Protein AF-A0A146KJB1-F1 (afdb_monomer_lite)

Foldseek 3Di:
DDDDDVDPCHLCQAHLDQDDARPPPRDGRVPDPGDKDKDFDPFKDFDPVCPVVLLLQLQQAALPQLEGQGNDHCARPPPRDGGPRDDDVPPDPPPDGLVSSVVSLVNHDPVCCVVSVPPDRPCVRIDRMDMHHGSND

pLDDT: mean 80.11, std 10.4, range [49.12, 92.31]

Secondary structure (DSSP, 8-state):
-PPPTTSTT-GGG--SSSSSB-TTT--BTTT-----EEEEEEEEEE-GGGHHHHHHHHHHB-TTT-SB--TT-SS-TTT-SPP-----TTT------HHHHHHHHHHS-HHHHTTTT--S-GGGGEEEEEEEPPS--

Radius of gyration: 21.81 Å; chains: 1; bounding box: 50×26×59 Å

InterPro domains:
  IPR007080 RNA polymerase Rpb1, domain 1 [PF04997] (2-85)
  IPR044893 RNA polymerase Rpb1, clamp domain superfamily [G3DSA:4.10.860.120] (1-90)
  IPR045867 DNA-directed RNA polymerase, subunit beta-prime [PTHR19376] (2-137)

Organism: NCBI:txid1076344

Sequence (137 aa):
NTPQPNGLLDGHMGLSQKTGICQTCNKDSESCPGHFGHITLELPVFHPAYFKQIAQILKVICWNCSHFCGENAKQCQNCNEKPKQVFNYKNDKQLLTPEYVLQIFNKIPQSEKKKIGIKSNCTDMIIKTLIVPPCSI

Structure (mmCIF, N/CA/C/O backbone):
data_AF-A0A146KJB1-F1
#
_entry.id   AF-A0A146KJB1-F1
#
loop_
_atom_site.group_PDB
_atom_site.id
_atom_site.type_symbol
_atom_site.label_atom_id
_atom_site.label_alt_id
_atom_site.label_comp_id
_atom_site.label_asym_id
_atom_site.label_entity_id
_atom_site.label_seq_id
_atom_site.pdbx_PDB_ins_code
_atom_site.Cartn_x
_atom_site.Cartn_y
_atom_site.Cartn_z
_atom_site.occupancy
_atom_site.B_iso_or_equiv
_atom_site.auth_seq_id
_atom_site.auth_comp_id
_atom_site.auth_asym_id
_atom_site.auth_atom_id
_atom_site.pdbx_PDB_model_num
ATOM 1 N N . ASN A 1 1 ? 14.409 12.418 -32.131 1.00 55.97 1 ASN A N 1
ATOM 2 C CA . ASN A 1 1 ? 13.676 11.812 -30.998 1.00 55.97 1 ASN A CA 1
ATOM 3 C C . ASN A 1 1 ? 14.642 11.066 -30.096 1.00 55.97 1 ASN A C 1
ATOM 5 O O . ASN A 1 1 ? 14.856 9.876 -30.285 1.00 55.97 1 ASN A O 1
ATOM 9 N N . THR A 1 2 ? 15.271 11.780 -29.167 1.00 68.12 2 THR A N 1
ATOM 10 C CA . THR A 1 2 ? 16.092 11.194 -28.099 1.00 68.12 2 THR A CA 1
ATOM 11 C C . THR A 1 2 ? 15.196 10.903 -26.894 1.00 68.12 2 THR A C 1
ATOM 13 O O . THR A 1 2 ? 14.363 11.756 -26.576 1.00 68.12 2 THR A O 1
ATOM 16 N N . PRO A 1 3 ? 15.320 9.740 -26.232 1.00 74.56 3 PRO A N 1
ATOM 17 C CA . PRO A 1 3 ? 14.555 9.464 -25.024 1.00 74.56 3 PRO A CA 1
ATOM 18 C C . PRO A 1 3 ? 14.845 10.511 -23.949 1.00 74.56 3 PRO A C 1
ATOM 20 O O . PRO A 1 3 ? 15.990 10.928 -23.773 1.00 74.56 3 PRO A O 1
ATOM 23 N N . GLN A 1 4 ? 13.802 10.956 -23.254 1.00 79.38 4 GLN A N 1
ATOM 24 C CA . GLN A 1 4 ? 13.959 11.904 -22.160 1.00 79.38 4 GLN A CA 1
ATOM 25 C C . GLN A 1 4 ? 14.451 11.162 -20.906 1.00 79.38 4 GLN A C 1
ATOM 27 O O . GLN A 1 4 ? 13.887 10.111 -20.584 1.00 79.38 4 GLN A O 1
ATOM 32 N N . PRO A 1 5 ? 15.462 11.687 -20.186 1.00 78.62 5 PRO A N 1
ATOM 33 C CA . PRO A 1 5 ? 15.892 11.103 -18.919 1.00 78.62 5 PRO A CA 1
ATOM 34 C C . PRO A 1 5 ? 14.743 11.127 -17.903 1.00 78.62 5 PRO A C 1
ATOM 36 O O . PRO A 1 5 ? 14.004 12.110 -17.819 1.00 78.62 5 PRO A O 1
ATOM 39 N N . 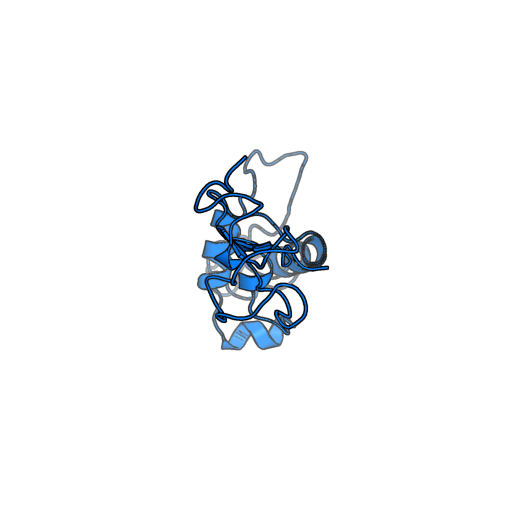ASN A 1 6 ? 14.603 10.043 -17.142 1.00 81.94 6 ASN A N 1
ATOM 40 C CA . ASN A 1 6 ? 13.507 9.743 -16.217 1.00 81.94 6 ASN A CA 1
ATOM 41 C C . ASN A 1 6 ? 12.110 9.715 -16.869 1.00 81.94 6 ASN A C 1
ATOM 43 O O . ASN A 1 6 ? 11.095 9.885 -16.192 1.00 81.94 6 ASN A O 1
ATOM 47 N N . GLY A 1 7 ? 12.049 9.544 -18.191 1.00 83.50 7 GLY A N 1
ATOM 48 C CA . GLY A 1 7 ? 10.807 9.406 -18.943 1.00 83.50 7 GLY A CA 1
ATOM 49 C C . GLY A 1 7 ? 10.348 7.953 -19.079 1.00 83.50 7 GLY A C 1
ATOM 50 O O . GLY A 1 7 ? 11.020 7.015 -18.668 1.00 83.50 7 GLY A O 1
ATOM 51 N N . LEU A 1 8 ? 9.209 7.752 -19.744 1.00 81.31 8 LEU A N 1
ATOM 52 C CA . LEU A 1 8 ? 8.655 6.412 -19.995 1.00 81.31 8 LEU A CA 1
ATOM 53 C C . LEU A 1 8 ? 9.565 5.512 -20.845 1.00 81.31 8 LEU A C 1
ATOM 55 O O . LEU A 1 8 ? 9.439 4.299 -20.773 1.00 81.31 8 LEU A O 1
ATOM 59 N N . LEU A 1 9 ? 10.447 6.104 -21.656 1.00 83.75 9 LEU A N 1
ATOM 60 C CA . LEU A 1 9 ? 11.379 5.405 -22.548 1.00 83.75 9 LEU A CA 1
ATOM 61 C C . LEU A 1 9 ? 12.830 5.524 -22.064 1.00 83.75 9 LEU A C 1
ATOM 63 O O . LEU A 1 9 ? 13.753 5.518 -22.878 1.00 83.75 9 LEU A O 1
ATOM 67 N N . ASP A 1 10 ? 13.033 5.714 -20.759 1.00 85.44 10 ASP A N 1
ATOM 68 C CA . ASP A 1 10 ? 14.369 5.837 -20.184 1.00 85.44 10 ASP A CA 1
ATOM 69 C C . ASP A 1 10 ? 15.229 4.600 -20.516 1.00 85.44 10 ASP A C 1
ATOM 71 O O . ASP A 1 10 ? 14.804 3.457 -20.327 1.00 85.44 10 ASP A O 1
ATOM 75 N N . GLY A 1 11 ? 16.458 4.834 -20.990 1.00 82.88 11 GLY A N 1
ATOM 76 C CA . GLY A 1 11 ? 17.418 3.786 -21.347 1.00 82.88 11 GLY A CA 1
ATOM 77 C C . GLY A 1 11 ? 17.838 2.891 -20.174 1.00 82.88 11 GLY A C 1
ATOM 78 O O . GLY A 1 11 ? 18.357 1.790 -20.395 1.00 82.88 11 GLY A O 1
ATOM 79 N N . HIS A 1 12 ? 17.590 3.318 -18.932 1.00 85.75 12 HIS A N 1
ATOM 80 C CA . HIS A 1 12 ? 17.760 2.496 -17.738 1.00 85.75 12 HIS A CA 1
ATOM 81 C C . HIS A 1 12 ? 16.710 1.383 -17.626 1.00 85.75 12 HIS A C 1
ATOM 83 O O . HIS A 1 12 ? 16.990 0.355 -17.011 1.00 85.75 12 HIS A O 1
ATOM 89 N N . MET A 1 13 ? 15.529 1.543 -18.233 1.00 87.75 13 MET A N 1
ATOM 90 C CA . MET A 1 13 ? 14.439 0.554 -18.210 1.00 87.75 13 MET A CA 1
ATOM 91 C C . MET A 1 13 ? 14.516 -0.468 -19.355 1.00 87.75 13 MET A C 1
ATOM 93 O O . MET A 1 13 ? 13.678 -1.368 -19.468 1.00 87.75 13 MET A O 1
ATOM 97 N N . GLY A 1 14 ? 15.535 -0.343 -20.202 1.00 86.00 14 GLY A N 1
ATOM 98 C CA . GLY A 1 14 ? 15.723 -1.134 -21.410 1.00 86.00 14 GLY A CA 1
ATOM 99 C C . GLY A 1 14 ? 15.815 -0.245 -22.643 1.00 86.00 14 GLY A C 1
ATOM 100 O O . GLY A 1 14 ? 15.734 0.979 -22.574 1.00 86.00 14 GLY A O 1
ATOM 101 N N . LEU A 1 15 ? 16.011 -0.876 -23.794 1.00 84.75 15 LEU A N 1
ATOM 102 C CA . LEU A 1 15 ? 16.145 -0.181 -25.067 1.00 84.75 15 LEU A CA 1
ATOM 103 C C . LEU A 1 15 ? 14.887 -0.399 -25.896 1.00 84.75 15 LEU A C 1
ATOM 105 O O . LEU A 1 15 ? 14.561 -1.530 -26.237 1.00 84.75 15 LEU A O 1
ATOM 109 N N . SER A 1 16 ? 14.218 0.694 -26.261 1.00 80.50 16 SER A N 1
ATOM 110 C CA . SER A 1 16 ? 13.099 0.658 -27.213 1.00 80.50 16 SER A CA 1
ATOM 111 C C . SER A 1 16 ? 13.577 0.589 -28.673 1.00 80.50 16 SER A C 1
ATOM 113 O O . SER A 1 16 ? 12.859 0.113 -29.549 1.00 80.50 16 SER A O 1
ATOM 115 N N . GLN A 1 17 ? 14.800 1.049 -28.953 1.00 78.00 17 GLN A N 1
ATOM 116 C CA . GLN A 1 17 ? 15.394 1.026 -30.290 1.00 78.00 17 GLN A CA 1
ATOM 117 C C . GLN A 1 17 ? 16.341 -0.168 -30.444 1.00 78.00 17 GLN A C 1
ATOM 119 O O . GLN A 1 17 ? 17.042 -0.531 -29.503 1.00 78.00 17 GLN A O 1
ATOM 124 N N . LYS A 1 18 ? 16.408 -0.734 -31.659 1.00 74.19 18 LYS A N 1
ATOM 125 C CA . LYS A 1 18 ? 17.300 -1.865 -31.986 1.00 74.19 18 LYS A CA 1
ATOM 126 C C . LYS A 1 18 ? 18.784 -1.521 -31.840 1.00 74.19 18 LYS A C 1
ATOM 128 O O . LYS A 1 18 ? 19.598 -2.402 -31.597 1.00 74.19 18 LYS A O 1
ATOM 133 N N . THR A 1 19 ? 19.131 -0.248 -32.009 1.00 77.06 19 THR A N 1
ATOM 134 C CA . THR A 1 19 ? 20.500 0.261 -31.923 1.00 77.06 19 THR A CA 1
ATOM 135 C C . THR A 1 19 ? 20.673 1.052 -30.633 1.00 77.06 19 THR A C 1
ATOM 137 O O . THR A 1 19 ? 19.999 2.063 -30.438 1.00 77.06 19 THR A O 1
ATOM 140 N N . GLY A 1 20 ? 21.578 0.614 -29.763 1.00 79.50 20 GLY A N 1
ATOM 141 C CA . GLY A 1 20 ? 21.879 1.282 -28.500 1.00 79.50 20 GLY A CA 1
ATOM 142 C C . GLY A 1 20 ? 22.362 0.300 -27.441 1.00 79.50 20 GLY A C 1
ATOM 143 O O . GLY A 1 20 ? 22.248 -0.909 -27.617 1.00 79.50 20 GLY A O 1
ATOM 144 N N . ILE A 1 21 ? 22.882 0.837 -26.339 1.00 85.88 21 ILE A N 1
ATOM 145 C CA . ILE A 1 21 ? 23.373 0.067 -25.192 1.00 85.88 21 ILE A CA 1
ATOM 146 C C . ILE A 1 21 ? 22.539 0.455 -23.972 1.00 85.88 21 ILE A C 1
ATOM 148 O O . ILE A 1 21 ? 22.339 1.642 -23.706 1.00 85.88 21 ILE A O 1
ATOM 152 N N . CYS A 1 22 ? 22.019 -0.536 -23.247 1.00 87.12 22 CYS A N 1
ATOM 153 C CA . CYS A 1 22 ? 21.214 -0.282 -22.059 1.00 87.12 22 CYS A CA 1
ATOM 154 C C . CYS A 1 22 ? 22.079 0.350 -20.968 1.00 87.12 22 CYS A C 1
ATOM 156 O O . CYS A 1 22 ? 23.136 -0.179 -20.636 1.00 87.12 22 CYS A O 1
ATOM 158 N N . GLN A 1 23 ? 21.604 1.434 -20.359 1.00 86.69 23 GLN A N 1
ATOM 159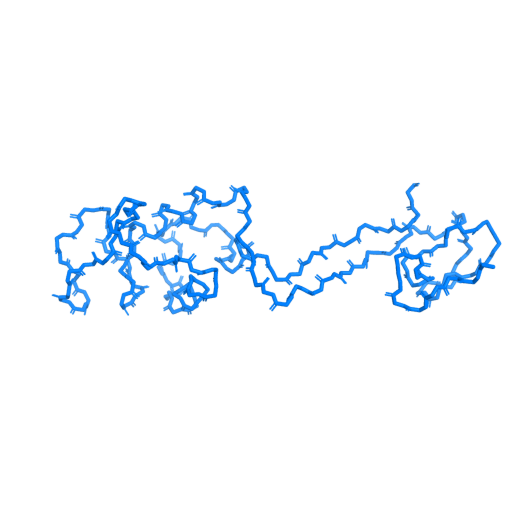 C CA . GLN A 1 23 ? 22.377 2.176 -19.358 1.00 86.69 23 GLN A CA 1
ATOM 160 C C . GLN A 1 23 ? 22.517 1.429 -18.020 1.00 86.69 23 GLN A C 1
ATOM 162 O O . GLN A 1 23 ? 23.389 1.757 -17.222 1.00 86.69 23 GLN A O 1
ATOM 167 N N . THR A 1 24 ? 21.689 0.406 -17.781 1.00 89.38 24 THR A N 1
ATOM 168 C CA . THR A 1 24 ? 21.701 -0.378 -16.535 1.00 89.38 24 THR A CA 1
ATOM 169 C C . THR A 1 24 ? 22.572 -1.629 -16.633 1.00 89.38 24 THR A C 1
ATOM 171 O O . THR A 1 24 ? 23.345 -1.913 -15.722 1.00 89.38 24 THR A O 1
ATOM 174 N N . CYS A 1 25 ? 22.459 -2.403 -17.719 1.00 89.38 25 CYS A N 1
ATOM 175 C CA . CYS A 1 25 ? 23.201 -3.662 -17.874 1.00 89.38 25 CYS A CA 1
ATOM 176 C C . CYS A 1 25 ? 24.300 -3.635 -18.941 1.00 89.38 25 CYS A C 1
ATOM 178 O O . CYS A 1 25 ? 25.011 -4.628 -19.078 1.00 89.38 25 CYS A O 1
ATOM 180 N N . ASN A 1 26 ? 24.450 -2.532 -19.680 1.00 89.44 26 ASN A N 1
ATOM 181 C CA . ASN A 1 26 ? 25.423 -2.358 -20.762 1.00 89.44 26 ASN A CA 1
ATOM 182 C C . ASN A 1 26 ? 25.348 -3.423 -21.868 1.00 89.44 26 ASN A C 1
ATOM 184 O O . ASN A 1 26 ? 26.346 -3.734 -22.513 1.00 89.44 26 ASN A O 1
ATOM 188 N N . LYS A 1 27 ? 24.158 -3.985 -22.083 1.00 88.12 27 LYS A N 1
ATOM 189 C CA . LYS A 1 27 ? 23.874 -4.965 -23.134 1.00 88.12 27 LYS A CA 1
ATOM 190 C C . LYS A 1 27 ? 23.075 -4.342 -24.275 1.00 88.12 27 LYS A C 1
ATOM 192 O O . LYS A 1 27 ? 22.366 -3.351 -24.070 1.00 88.12 27 LYS A O 1
ATOM 197 N N . ASP A 1 28 ? 23.169 -4.961 -25.447 1.00 86.38 28 ASP A N 1
ATOM 198 C CA . ASP A 1 28 ? 22.374 -4.610 -26.625 1.00 86.38 28 ASP A CA 1
ATOM 199 C C . ASP A 1 28 ? 20.891 -4.959 -26.435 1.00 86.38 28 ASP A C 1
ATOM 201 O O . ASP A 1 28 ? 20.525 -5.745 -25.557 1.00 86.38 28 ASP A O 1
ATOM 205 N N . SER A 1 29 ? 20.030 -4.410 -27.297 1.00 83.19 29 SER A N 1
ATOM 206 C CA . SER A 1 29 ? 18.571 -4.611 -27.243 1.00 83.19 29 SER A CA 1
ATOM 207 C C . SER A 1 29 ? 18.165 -6.094 -27.232 1.00 83.19 29 SER A C 1
ATOM 209 O O . SER A 1 29 ? 17.243 -6.459 -26.511 1.00 83.19 29 SER A O 1
ATOM 211 N N . GLU A 1 30 ? 18.893 -6.961 -27.942 1.00 84.31 30 GLU A N 1
ATOM 212 C CA . GLU A 1 30 ? 18.600 -8.403 -28.019 1.00 84.31 30 GLU A CA 1
ATOM 213 C C . GLU A 1 30 ? 19.032 -9.197 -26.776 1.00 84.31 30 GLU A C 1
ATOM 215 O O . GLU A 1 30 ? 18.472 -10.252 -26.487 1.00 84.31 30 GLU A O 1
ATOM 220 N N . SER A 1 31 ? 20.031 -8.712 -26.032 1.00 87.38 31 SER A N 1
ATOM 221 C CA . SER A 1 31 ? 20.583 -9.409 -24.859 1.00 87.38 31 SER A CA 1
ATOM 222 C C . SER A 1 31 ? 20.185 -8.769 -23.525 1.00 87.38 31 SER A C 1
ATOM 224 O O . SER A 1 31 ? 20.487 -9.312 -22.454 1.00 87.38 31 SER A O 1
ATOM 226 N N . CYS A 1 32 ? 19.494 -7.628 -23.570 1.00 87.62 32 CYS A N 1
ATOM 227 C CA . CYS A 1 32 ? 18.927 -6.960 -22.409 1.00 87.62 32 CYS A CA 1
ATOM 228 C C . CYS A 1 32 ? 17.551 -7.562 -22.063 1.00 87.62 32 CYS A C 1
ATOM 230 O O . CYS A 1 32 ? 16.626 -7.456 -22.865 1.00 87.62 32 CYS A O 1
ATOM 232 N N . PRO A 1 33 ? 17.363 -8.131 -20.857 1.00 87.75 33 PRO A N 1
ATOM 233 C CA . PRO A 1 33 ? 16.073 -8.683 -20.432 1.00 87.75 33 PRO A CA 1
ATOM 234 C C . PRO A 1 33 ? 15.032 -7.605 -20.073 1.00 87.75 33 PRO A C 1
ATOM 236 O O . PRO A 1 33 ? 13.922 -7.940 -19.670 1.00 87.75 33 PRO A O 1
ATOM 239 N N . GLY A 1 34 ? 15.399 -6.321 -20.159 1.00 89.19 34 GLY A N 1
ATOM 240 C CA . GLY A 1 34 ? 14.612 -5.214 -19.631 1.00 89.19 34 GLY A CA 1
ATOM 241 C C . GLY A 1 34 ? 14.790 -5.035 -18.120 1.00 89.19 34 GLY A C 1
ATOM 242 O O . GLY A 1 34 ? 15.126 -5.968 -17.387 1.00 89.19 34 GLY A O 1
ATOM 243 N N . HIS A 1 35 ? 14.574 -3.810 -17.639 1.00 89.62 35 HIS A N 1
ATOM 244 C CA . HIS A 1 35 ? 14.670 -3.485 -16.217 1.00 89.62 35 HIS A CA 1
ATOM 245 C C . HIS A 1 35 ? 13.389 -2.832 -15.711 1.00 89.62 35 HIS A C 1
ATOM 247 O O . HIS A 1 35 ? 12.839 -1.933 -16.344 1.00 89.62 35 HIS A O 1
ATOM 253 N N . PHE A 1 36 ? 12.925 -3.284 -14.549 1.00 91.75 36 PHE A N 1
ATOM 254 C CA . PHE A 1 36 ? 11.750 -2.714 -13.905 1.00 91.75 36 PHE A CA 1
ATOM 255 C C . PHE A 1 36 ? 12.051 -1.315 -13.381 1.00 91.75 36 PHE A C 1
ATOM 257 O O . PHE A 1 36 ? 13.053 -1.085 -12.703 1.00 91.75 36 PHE A O 1
ATOM 264 N N . GLY A 1 37 ? 11.138 -0.401 -13.678 1.00 90.56 37 GLY A N 1
ATOM 265 C CA . GLY A 1 37 ? 11.103 0.922 -13.085 1.00 90.56 37 GLY A CA 1
ATOM 266 C C . GLY A 1 37 ? 10.161 0.956 -11.891 1.00 90.56 37 GLY A C 1
ATOM 267 O O . GLY A 1 37 ? 9.453 -0.008 -11.580 1.00 90.56 37 GLY A O 1
ATOM 268 N N . HIS A 1 38 ? 10.109 2.107 -11.238 1.00 92.31 38 HIS A N 1
ATOM 269 C CA . HIS A 1 38 ? 9.086 2.378 -10.246 1.00 92.31 38 HIS A CA 1
ATOM 270 C C . HIS A 1 38 ? 8.673 3.846 -10.281 1.00 92.31 38 HIS A C 1
ATOM 272 O O . HIS A 1 38 ? 9.481 4.722 -10.576 1.00 92.31 38 HIS A O 1
ATOM 278 N N . ILE A 1 39 ? 7.407 4.104 -9.967 1.00 91.69 39 ILE A N 1
ATOM 279 C CA . ILE A 1 39 ? 6.855 5.445 -9.798 1.00 91.69 39 ILE A CA 1
ATOM 280 C C . ILE A 1 39 ? 6.428 5.580 -8.347 1.00 91.69 39 ILE A C 1
ATOM 282 O O . ILE A 1 39 ? 5.579 4.824 -7.871 1.00 91.69 39 ILE A O 1
ATOM 286 N N . THR A 1 40 ? 7.006 6.551 -7.652 1.00 91.81 40 THR A N 1
ATOM 287 C CA . THR A 1 40 ? 6.555 6.936 -6.315 1.00 91.81 40 THR A CA 1
ATOM 288 C C . THR A 1 40 ? 5.343 7.845 -6.452 1.00 91.81 40 THR A C 1
ATOM 290 O O . THR A 1 40 ? 5.380 8.845 -7.165 1.00 91.81 40 THR A O 1
ATOM 293 N N . LEU A 1 41 ? 4.251 7.466 -5.800 1.00 91.44 41 LEU A N 1
ATOM 294 C CA . LEU A 1 41 ? 3.029 8.251 -5.750 1.00 91.44 41 LEU A CA 1
ATOM 295 C C . LEU A 1 41 ? 3.176 9.351 -4.698 1.00 91.44 41 LEU A C 1
ATOM 297 O O . LEU A 1 41 ? 3.664 9.089 -3.600 1.00 91.44 41 LEU A O 1
ATOM 301 N N . GLU A 1 42 ? 2.686 10.550 -5.013 1.00 91.00 42 GLU A N 1
ATOM 302 C CA . GLU A 1 42 ? 2.624 11.666 -4.056 1.00 91.00 42 GLU A CA 1
ATOM 303 C C . GLU A 1 42 ? 1.717 11.329 -2.863 1.00 91.00 42 GLU A C 1
ATOM 305 O O . GLU A 1 42 ? 1.997 11.695 -1.725 1.00 91.00 42 GLU A O 1
ATOM 310 N N . LEU A 1 43 ? 0.639 10.578 -3.121 1.00 89.56 43 LEU A N 1
ATOM 311 C CA . LEU A 1 43 ? -0.320 10.143 -2.112 1.00 89.56 43 LEU A CA 1
ATOM 312 C C . LEU A 1 43 ? -0.507 8.621 -2.158 1.00 89.56 43 LEU A C 1
ATOM 314 O O 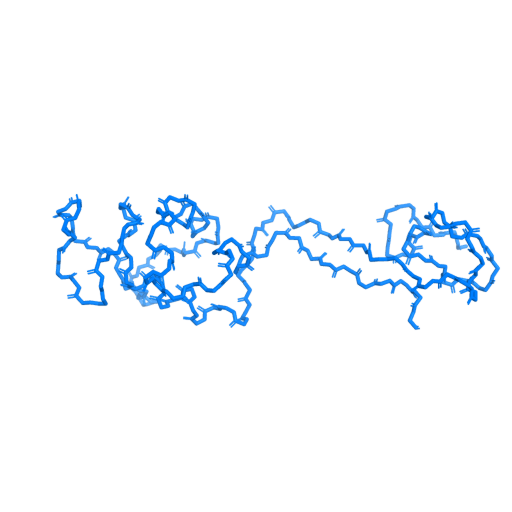. LEU A 1 43 ? -0.621 8.046 -3.245 1.00 89.56 43 LEU A O 1
ATOM 318 N N . PRO A 1 44 ? -0.579 7.949 -0.995 1.00 90.56 44 PRO A N 1
ATOM 319 C CA . PRO A 1 44 ? -0.834 6.518 -0.942 1.00 90.56 44 PRO A CA 1
ATOM 320 C C . PRO A 1 44 ? -2.247 6.184 -1.428 1.00 90.56 44 PRO A C 1
ATOM 322 O O . PRO A 1 44 ? -3.196 6.922 -1.170 1.00 90.56 44 PRO A O 1
ATOM 325 N N . VAL A 1 45 ? -2.405 5.022 -2.062 1.00 90.62 45 VAL A N 1
ATOM 326 C CA . VAL A 1 45 ? -3.687 4.540 -2.600 1.00 90.62 45 VAL A CA 1
ATOM 327 C C . VAL A 1 45 ? -3.996 3.146 -2.059 1.00 90.62 45 VAL A C 1
ATOM 329 O O . VAL A 1 45 ? -3.100 2.329 -1.855 1.00 90.62 45 VAL A O 1
ATOM 332 N N . PHE A 1 46 ? -5.273 2.838 -1.821 1.00 89.12 46 PHE A N 1
ATOM 333 C CA . PHE A 1 46 ? -5.675 1.487 -1.429 1.00 89.12 46 PHE A CA 1
ATOM 334 C C . PHE A 1 46 ? -5.454 0.488 -2.563 1.00 89.12 46 PHE A C 1
ATOM 336 O O . PHE A 1 46 ? -5.908 0.703 -3.686 1.00 89.12 46 PHE A O 1
ATOM 343 N N . HIS A 1 47 ? -4.835 -0.650 -2.252 1.00 89.25 47 HIS A N 1
ATOM 344 C CA . HIS A 1 47 ? -4.742 -1.737 -3.211 1.00 89.25 47 HIS A CA 1
ATOM 345 C C . HIS A 1 47 ? -6.129 -2.391 -3.389 1.00 89.25 47 HIS A C 1
ATOM 347 O O . HIS A 1 47 ? -6.668 -2.954 -2.428 1.00 89.25 47 HIS A O 1
ATOM 353 N N . PRO A 1 48 ? -6.716 -2.408 -4.601 1.00 87.50 48 PRO A N 1
ATOM 354 C CA . PRO A 1 48 ? -8.104 -2.837 -4.810 1.00 87.50 48 PRO A CA 1
ATOM 355 C C . PRO A 1 48 ? -8.349 -4.299 -4.409 1.00 87.50 48 PRO A C 1
ATOM 357 O O . PRO A 1 48 ? -9.360 -4.608 -3.781 1.00 87.50 48 PRO A O 1
ATOM 360 N N . ALA A 1 49 ? -7.391 -5.193 -4.683 1.00 86.81 49 ALA A N 1
ATOM 361 C CA . ALA A 1 49 ? -7.479 -6.602 -4.280 1.00 86.81 49 ALA A CA 1
ATOM 362 C C . ALA A 1 49 ? -7.559 -6.811 -2.753 1.00 86.81 49 ALA A C 1
ATOM 364 O O . ALA A 1 49 ? -8.183 -7.766 -2.291 1.00 86.81 49 ALA A O 1
ATOM 365 N N . TYR A 1 50 ? -6.971 -5.905 -1.966 1.00 86.62 50 TYR A N 1
ATOM 366 C CA . TYR A 1 50 ? -6.938 -5.994 -0.506 1.00 86.62 50 TYR A CA 1
ATOM 367 C C . TYR A 1 50 ? -8.020 -5.148 0.165 1.00 86.62 50 TYR A C 1
ATOM 369 O O . TYR A 1 50 ? -8.200 -5.254 1.373 1.00 86.62 50 TYR A O 1
ATOM 377 N N . PHE A 1 51 ? -8.802 -4.369 -0.589 1.00 85.19 51 PHE A N 1
ATOM 378 C CA . PHE A 1 51 ? -9.805 -3.458 -0.032 1.00 85.19 51 PHE A CA 1
ATOM 379 C C . PHE A 1 51 ? -10.797 -4.156 0.914 1.00 85.19 51 PHE A C 1
ATOM 381 O O . PHE A 1 51 ? -11.089 -3.658 2.000 1.00 85.19 51 PHE A O 1
ATOM 388 N N . LYS A 1 52 ? -11.259 -5.362 0.553 1.00 84.00 52 LYS A N 1
ATOM 389 C CA . LYS A 1 52 ? -12.138 -6.175 1.415 1.00 84.00 52 LYS A CA 1
ATOM 390 C C . LYS A 1 52 ? -11.452 -6.600 2.718 1.00 84.00 52 LYS A C 1
ATOM 392 O O . LYS A 1 52 ? -12.083 -6.557 3.769 1.00 84.00 52 LYS A O 1
ATOM 397 N N . GLN A 1 53 ? -10.177 -6.982 2.650 1.00 85.44 53 GLN A N 1
ATOM 398 C CA . GLN A 1 53 ? -9.398 -7.391 3.821 1.00 85.44 53 GLN A CA 1
ATOM 399 C C . GLN A 1 53 ? -9.123 -6.198 4.738 1.00 85.44 53 GLN A C 1
ATOM 401 O O . GLN A 1 53 ? -9.330 -6.299 5.941 1.00 85.44 53 GLN A O 1
ATOM 406 N N . ILE A 1 54 ? -8.756 -5.043 4.173 1.00 85.75 54 ILE A N 1
ATOM 407 C CA . ILE A 1 54 ? -8.604 -3.784 4.915 1.00 85.75 54 ILE A CA 1
ATOM 408 C C . ILE A 1 54 ? -9.902 -3.467 5.665 1.00 85.75 54 ILE A C 1
ATOM 410 O O . ILE A 1 54 ? -9.870 -3.217 6.866 1.00 85.75 54 ILE A O 1
ATOM 414 N N . ALA A 1 55 ? -11.054 -3.546 4.994 1.00 83.56 55 ALA A N 1
ATOM 415 C CA . ALA A 1 55 ? -12.346 -3.301 5.627 1.00 83.56 55 ALA A CA 1
ATOM 416 C C . ALA A 1 55 ? -12.660 -4.300 6.757 1.00 83.56 55 ALA A C 1
ATOM 418 O O . ALA A 1 55 ? -13.233 -3.907 7.769 1.00 83.56 55 ALA A O 1
ATOM 419 N N . GLN A 1 56 ? -12.287 -5.576 6.617 1.00 82.94 56 GLN A N 1
ATOM 420 C CA . GLN A 1 56 ? -12.435 -6.577 7.682 1.00 82.94 56 GLN A CA 1
ATOM 421 C C . GLN A 1 56 ? -11.532 -6.270 8.881 1.00 82.94 56 GLN A C 1
ATOM 423 O O . GLN A 1 56 ? -12.005 -6.268 10.015 1.00 82.94 56 GLN A O 1
ATOM 428 N N . ILE A 1 57 ? -10.263 -5.934 8.635 1.00 84.44 57 ILE A N 1
ATOM 429 C CA . ILE A 1 57 ? -9.305 -5.549 9.678 1.00 84.44 57 ILE A CA 1
ATOM 430 C C . ILE A 1 57 ? -9.830 -4.333 10.446 1.00 84.44 57 ILE A C 1
ATOM 432 O O . ILE A 1 57 ? -9.886 -4.349 11.672 1.00 84.44 57 ILE A O 1
ATOM 436 N N . LEU A 1 58 ? -10.285 -3.301 9.733 1.00 83.06 58 LEU A N 1
ATOM 437 C CA . LEU A 1 58 ? -10.790 -2.064 10.331 1.00 83.06 58 LEU A CA 1
ATOM 438 C C . LEU A 1 58 ? -12.075 -2.245 11.153 1.00 83.06 58 LEU A C 1
ATOM 440 O O . LEU A 1 58 ? -12.345 -1.402 12.006 1.00 83.06 58 LEU A O 1
ATOM 444 N N . LYS A 1 59 ? -12.839 -3.325 10.934 1.00 81.94 59 LYS A N 1
ATOM 445 C CA . LYS A 1 59 ? -13.999 -3.692 11.766 1.00 81.94 59 LYS A CA 1
ATOM 446 C C . LYS A 1 59 ? -13.595 -4.348 13.084 1.00 81.94 59 LYS A C 1
ATOM 448 O O . LYS A 1 59 ? -14.263 -4.142 14.090 1.00 81.94 59 LYS A O 1
ATOM 453 N N . VAL A 1 60 ? -12.522 -5.142 13.088 1.00 83.19 60 VAL A N 1
ATOM 454 C CA . VAL A 1 60 ? -12.090 -5.892 14.280 1.00 83.19 60 VAL A CA 1
ATOM 455 C C . VAL A 1 60 ? -11.120 -5.130 15.167 1.00 83.19 60 VAL A C 1
ATOM 457 O O . VAL A 1 60 ? -10.940 -5.521 16.319 1.00 83.19 60 VAL A O 1
ATOM 460 N N . ILE A 1 61 ? -10.488 -4.068 14.671 1.00 84.31 61 ILE A N 1
ATOM 461 C CA . ILE A 1 61 ? -9.571 -3.240 15.461 1.00 84.31 61 ILE A CA 1
ATOM 462 C C . ILE A 1 61 ? -10.253 -1.972 15.975 1.00 84.31 61 ILE A C 1
ATOM 464 O O . ILE A 1 61 ? -11.179 -1.439 15.369 1.00 84.31 61 ILE A O 1
ATOM 468 N N . CYS A 1 62 ? -9.763 -1.451 17.094 1.00 84.88 62 CYS A N 1
ATOM 469 C CA . CYS A 1 62 ? -10.146 -0.128 17.575 1.00 84.88 62 CYS A CA 1
ATOM 470 C C . CYS A 1 62 ? -9.254 0.948 16.934 1.00 84.88 62 CYS A C 1
ATOM 472 O O . CYS A 1 62 ? -8.033 0.857 17.018 1.00 84.88 62 CYS A O 1
ATOM 474 N N . TRP A 1 63 ? -9.833 1.994 16.336 1.00 82.88 63 TRP A N 1
ATOM 475 C CA . TRP A 1 63 ? -9.057 3.047 15.656 1.00 82.88 63 TRP A CA 1
ATOM 476 C C . TRP A 1 63 ? -8.245 3.934 16.611 1.00 82.88 63 TRP A C 1
ATOM 478 O O . TRP A 1 63 ? -7.252 4.526 16.196 1.00 82.88 63 TRP A O 1
ATOM 488 N N . ASN A 1 64 ? -8.625 4.001 17.890 1.00 82.88 64 ASN A N 1
ATOM 489 C CA . ASN A 1 64 ? -7.925 4.827 18.874 1.00 82.88 64 ASN A CA 1
ATOM 490 C C . ASN A 1 64 ? -6.684 4.123 19.433 1.00 82.88 64 ASN A C 1
ATOM 492 O O . ASN A 1 64 ? -5.599 4.700 19.437 1.00 82.88 64 ASN A O 1
ATOM 496 N N . CYS A 1 65 ? -6.817 2.863 19.857 1.00 85.44 65 CYS A N 1
ATOM 497 C CA . CYS A 1 65 ? -5.702 2.117 20.441 1.00 85.44 65 CYS A CA 1
ATOM 498 C C . CYS A 1 65 ? -4.986 1.186 19.452 1.00 85.44 65 CYS A C 1
ATOM 500 O O . CYS A 1 65 ? -3.921 0.687 19.776 1.00 85.44 65 CYS A O 1
ATOM 502 N N . SER A 1 66 ? -5.531 0.949 18.253 1.00 85.88 66 SER A N 1
ATOM 503 C CA . SER A 1 66 ? -4.960 0.039 17.239 1.00 85.88 66 SER A CA 1
ATOM 504 C C . SER A 1 66 ? -4.761 -1.406 17.726 1.00 85.88 66 SER A C 1
ATOM 506 O O . SER A 1 66 ? -3.938 -2.139 17.186 1.00 85.88 66 SER A O 1
ATOM 508 N N . HIS A 1 67 ? -5.540 -1.821 18.729 1.00 85.62 67 HIS A N 1
ATOM 509 C CA . HIS A 1 67 ? -5.573 -3.195 19.228 1.00 85.62 67 HIS A CA 1
ATOM 510 C C . HIS A 1 67 ? -6.821 -3.924 18.735 1.00 85.62 67 HIS A C 1
ATOM 512 O O . HIS A 1 67 ? -7.857 -3.312 18.438 1.00 85.62 67 HIS A O 1
ATOM 518 N N . PHE A 1 68 ? -6.719 -5.246 18.680 1.00 85.25 68 PHE A N 1
ATOM 519 C CA . PHE A 1 68 ? -7.822 -6.145 18.404 1.00 85.25 68 PHE A CA 1
ATOM 520 C C . PHE A 1 68 ? -8.934 -5.979 19.448 1.00 85.25 68 PHE A C 1
ATOM 522 O O . PHE A 1 68 ? -8.710 -6.029 20.654 1.00 85.25 68 PHE A O 1
ATOM 529 N N . CYS A 1 69 ? -10.149 -5.776 18.955 1.00 82.81 69 CYS A N 1
ATOM 530 C CA . CYS A 1 69 ? -11.348 -5.490 19.731 1.00 82.81 69 CYS A CA 1
ATOM 531 C C . CYS A 1 69 ? -12.473 -6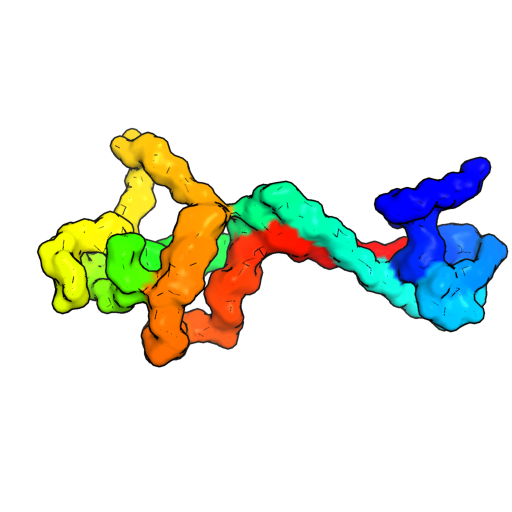.497 19.410 1.00 82.81 69 CYS A C 1
ATOM 533 O O . CYS A 1 69 ? -13.314 -6.761 20.258 1.00 82.81 69 CYS A O 1
ATOM 535 N N . GLY A 1 70 ? -12.454 -7.118 18.224 1.00 79.00 70 GLY A N 1
ATOM 536 C CA . GLY A 1 70 ? -13.503 -8.016 17.726 1.00 79.00 70 GLY A CA 1
ATOM 537 C C . GLY A 1 70 ? -14.593 -7.270 16.941 1.00 79.00 70 GLY A C 1
ATOM 538 O O . GLY A 1 70 ? -14.705 -6.051 17.038 1.00 79.00 70 GLY A O 1
ATOM 539 N N . GLU A 1 71 ? -15.385 -7.998 16.143 1.00 70.69 71 GLU A N 1
ATOM 540 C CA . GLU A 1 71 ? -16.321 -7.422 15.150 1.00 70.69 71 GLU A CA 1
A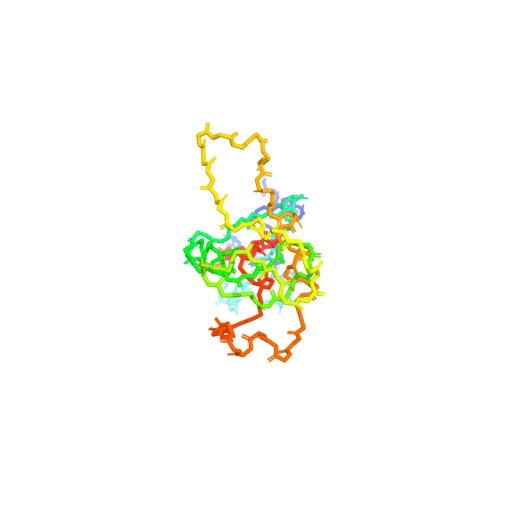TOM 541 C C . GLU A 1 71 ? -17.533 -6.680 15.742 1.00 70.69 71 GLU A C 1
ATOM 543 O O . GLU A 1 71 ? -18.137 -5.870 15.049 1.00 70.69 71 GLU A O 1
ATOM 548 N N . ASN A 1 72 ? -17.910 -6.958 16.997 1.00 71.19 72 ASN A N 1
ATOM 549 C CA . ASN A 1 72 ? -19.118 -6.415 17.641 1.00 71.19 72 ASN A CA 1
ATOM 550 C C . ASN A 1 72 ? -18.853 -5.941 19.078 1.00 71.19 72 ASN A C 1
ATOM 552 O O . ASN A 1 72 ? -19.677 -6.112 19.983 1.00 71.19 72 ASN A O 1
ATOM 556 N N . ALA A 1 73 ? -17.672 -5.384 19.324 1.00 69.25 73 ALA A N 1
ATOM 557 C CA . ALA A 1 73 ? -17.322 -4.924 20.655 1.00 69.25 73 ALA A CA 1
ATOM 558 C C . ALA A 1 73 ? -18.033 -3.609 20.978 1.00 69.25 73 ALA A C 1
ATOM 560 O O . ALA A 1 73 ? -17.773 -2.572 20.377 1.00 69.25 73 ALA A O 1
ATOM 561 N N . LYS A 1 74 ? -18.913 -3.632 21.985 1.00 75.06 74 LYS A N 1
ATOM 562 C CA . LYS A 1 74 ? -19.562 -2.411 22.496 1.00 75.06 74 LYS A CA 1
ATOM 563 C C . LYS A 1 74 ? -18.556 -1.438 23.120 1.00 75.06 74 LYS A C 1
ATOM 565 O O . LYS A 1 74 ? -18.793 -0.232 23.127 1.00 75.06 74 LYS A O 1
ATOM 570 N N . GLN A 1 75 ? -17.456 -1.967 23.651 1.00 80.19 75 GLN A N 1
ATOM 571 C CA . GLN A 1 75 ? -16.421 -1.215 24.344 1.00 80.19 75 GLN A CA 1
ATOM 572 C C . GLN A 1 75 ? -15.063 -1.872 24.107 1.00 80.19 75 GLN A C 1
ATOM 574 O O . GLN A 1 75 ? -14.955 -3.099 24.129 1.00 80.19 75 GLN A O 1
ATOM 579 N N . CYS A 1 76 ? -14.033 -1.059 23.878 1.00 81.06 76 CYS A N 1
ATOM 580 C CA . CYS A 1 76 ? -12.678 -1.562 23.736 1.00 81.06 76 CYS A CA 1
ATOM 581 C C . CYS A 1 76 ? -12.087 -1.922 25.101 1.00 81.06 76 CYS A C 1
ATOM 583 O O . CYS A 1 76 ? -12.024 -1.074 25.983 1.00 81.06 76 CYS A O 1
ATOM 585 N N . GLN A 1 77 ? -11.596 -3.153 25.251 1.00 78.88 77 GLN A N 1
ATOM 586 C CA . GLN A 1 77 ? -10.972 -3.626 26.495 1.00 78.88 77 GLN A CA 1
ATOM 587 C C . GLN A 1 77 ? -9.649 -2.914 26.826 1.00 78.88 77 GLN A C 1
ATOM 589 O O . GLN A 1 77 ? -9.205 -2.968 27.967 1.00 78.88 77 GLN A O 1
ATOM 594 N N . ASN A 1 78 ? -9.020 -2.254 25.847 1.00 82.44 78 ASN A N 1
ATOM 595 C CA . ASN A 1 78 ? -7.726 -1.601 26.034 1.00 82.44 78 ASN A CA 1
ATOM 596 C C . ASN A 1 78 ? -7.836 -0.092 26.310 1.00 82.44 78 ASN A C 1
ATOM 598 O O . ASN A 1 78 ? -7.118 0.426 27.155 1.00 82.44 78 ASN A O 1
ATOM 602 N N . CYS A 1 79 ? -8.730 0.627 25.618 1.00 82.31 79 CYS A N 1
ATOM 603 C CA . CYS A 1 79 ? -8.902 2.075 25.813 1.00 82.31 79 CYS A CA 1
ATOM 604 C C . CYS A 1 79 ? -10.215 2.478 26.496 1.00 82.31 79 CYS A C 1
ATOM 606 O O . CYS A 1 79 ? -10.435 3.665 26.696 1.00 82.31 79 CYS A O 1
ATOM 608 N N . ASN A 1 80 ? -11.100 1.534 26.839 1.00 77.81 80 ASN A N 1
ATOM 609 C CA . ASN A 1 80 ? -12.434 1.768 27.420 1.00 77.81 80 ASN A CA 1
ATOM 610 C C . ASN A 1 80 ? -13.366 2.696 26.618 1.00 77.81 80 ASN A C 1
ATOM 612 O O . ASN A 1 80 ? -14.494 2.952 27.043 1.00 77.81 80 ASN A O 1
ATOM 616 N N . GLU A 1 81 ? -12.954 3.147 25.438 1.00 79.56 81 GLU A N 1
ATOM 617 C CA . GLU A 1 81 ? -13.762 3.952 24.532 1.00 79.56 81 GLU A CA 1
ATOM 618 C C . GLU A 1 81 ? -14.615 3.069 23.614 1.00 79.56 81 GLU A C 1
ATOM 620 O O . GLU A 1 81 ? -14.317 1.891 23.371 1.00 79.56 81 GLU A O 1
ATOM 625 N N . LYS A 1 82 ? -15.695 3.652 23.078 1.00 72.50 82 LYS A N 1
ATOM 626 C CA . LYS A 1 82 ? -16.509 3.001 22.046 1.00 72.50 82 LYS A CA 1
ATOM 627 C C . LYS A 1 82 ? -15.674 2.897 20.769 1.00 72.50 82 LYS A C 1
ATOM 629 O O . LYS A 1 82 ? -15.266 3.934 20.237 1.00 72.50 82 LYS A O 1
ATOM 634 N N . PRO A 1 83 ? -15.409 1.685 20.262 1.00 70.44 83 PRO A N 1
ATOM 635 C CA . PRO A 1 83 ? -14.564 1.536 19.096 1.00 70.44 83 PRO A CA 1
ATOM 636 C C . PRO A 1 83 ? -15.307 2.077 17.866 1.00 70.44 83 PRO A C 1
ATOM 638 O O . PRO A 1 83 ? -16.463 1.738 17.604 1.00 70.44 83 PRO A O 1
ATOM 641 N N . LYS A 1 84 ? -14.643 2.943 17.097 1.00 69.62 84 LYS A N 1
ATOM 642 C CA . LYS A 1 84 ? -15.143 3.404 15.797 1.00 69.62 84 LYS A CA 1
ATOM 643 C C . LYS A 1 84 ? -14.956 2.268 14.787 1.00 69.62 84 LYS A C 1
ATOM 645 O O . LYS A 1 84 ? -13.897 2.160 14.194 1.00 69.62 84 LYS A O 1
ATOM 650 N N . GLN A 1 85 ? -15.936 1.371 14.669 1.00 61.62 85 GLN A N 1
ATOM 651 C CA . GLN A 1 85 ? -15.818 0.140 13.858 1.00 61.62 85 GLN A CA 1
ATOM 652 C C . GLN A 1 85 ? -16.607 0.183 12.542 1.00 61.62 85 GLN A C 1
ATOM 654 O O . GLN A 1 85 ? -16.478 -0.718 11.713 1.00 61.62 85 GLN A O 1
ATOM 659 N N . VAL A 1 86 ? -17.450 1.201 12.333 1.00 59.28 86 VAL A N 1
ATOM 660 C CA . VAL A 1 86 ? -18.438 1.195 11.246 1.00 59.28 86 VAL A CA 1
ATOM 661 C C . VAL A 1 86 ? -18.121 2.257 10.201 1.00 59.28 86 VAL A C 1
ATOM 663 O O . VAL A 1 86 ? -18.231 3.452 10.449 1.00 59.28 86 VAL A O 1
ATOM 666 N N . PHE A 1 87 ? -17.817 1.794 8.989 1.00 59.41 87 PHE A N 1
ATOM 667 C CA . PHE A 1 87 ? -17.886 2.594 7.771 1.00 59.41 87 PHE A CA 1
ATOM 668 C C . PHE A 1 87 ? -19.341 2.871 7.423 1.00 59.41 87 PHE A C 1
ATOM 670 O O . PHE A 1 87 ? -19.985 2.057 6.761 1.00 59.41 87 PHE A O 1
ATOM 677 N N . ASN A 1 88 ? -19.879 4.005 7.864 1.00 53.97 88 ASN A N 1
ATOM 678 C CA . ASN A 1 88 ? -21.208 4.420 7.447 1.00 53.97 88 ASN A CA 1
ATOM 679 C C . ASN A 1 88 ? -21.091 5.488 6.356 1.00 53.97 88 ASN A C 1
ATOM 681 O O . ASN A 1 88 ? -21.081 6.683 6.643 1.00 53.97 88 ASN A O 1
ATOM 685 N N . TYR A 1 89 ? -21.040 5.047 5.089 1.00 50.00 89 TYR A N 1
ATOM 686 C CA . TYR A 1 89 ? -21.010 5.916 3.895 1.00 50.00 89 TYR A CA 1
ATOM 687 C C . TYR A 1 89 ? -22.131 6.969 3.870 1.00 50.00 89 TYR A C 1
ATOM 689 O O . TYR A 1 89 ? -22.045 7.937 3.122 1.00 50.00 89 TYR A O 1
ATOM 697 N N . LYS A 1 90 ? -23.192 6.775 4.662 1.00 49.12 90 LYS A N 1
ATOM 698 C CA . LYS A 1 90 ? -24.345 7.673 4.723 1.00 49.12 90 LYS A CA 1
ATOM 699 C C . LYS A 1 90 ? -24.252 8.766 5.791 1.00 49.12 90 LYS A C 1
ATOM 701 O O . LYS A 1 90 ? -24.891 9.791 5.600 1.00 49.12 90 LYS A O 1
ATOM 706 N N . ASN A 1 91 ? -23.495 8.578 6.876 1.00 51.12 91 ASN A N 1
ATOM 707 C CA . ASN A 1 91 ? -23.638 9.436 8.064 1.00 51.12 91 ASN A CA 1
ATOM 708 C C . ASN A 1 91 ? -22.338 10.044 8.607 1.00 51.12 91 ASN A C 1
ATOM 710 O O . ASN A 1 91 ? -22.420 11.051 9.305 1.00 51.12 91 ASN A O 1
ATOM 714 N N . ASP A 1 92 ? -21.158 9.521 8.263 1.00 50.41 92 ASP A N 1
ATOM 715 C CA . ASP A 1 92 ? -19.895 10.072 8.763 1.00 50.41 92 ASP A CA 1
ATOM 716 C C . ASP A 1 92 ? -19.118 10.781 7.649 1.00 50.41 92 ASP A C 1
ATOM 718 O O . ASP A 1 92 ? -18.626 10.167 6.706 1.00 50.41 92 ASP A O 1
ATOM 722 N N . LYS A 1 93 ? -18.959 12.103 7.788 1.00 50.06 93 LYS A N 1
ATOM 723 C CA . LYS A 1 93 ? -18.134 12.959 6.910 1.00 50.06 93 LYS A CA 1
ATOM 724 C C . LYS A 1 93 ? -16.626 12.670 7.010 1.00 50.06 93 LYS A C 1
ATOM 726 O O . LYS A 1 93 ? -15.829 13.378 6.397 1.00 50.06 93 LYS A O 1
ATOM 731 N N . GLN A 1 94 ? -16.206 11.686 7.806 1.00 57.75 94 GLN A N 1
ATOM 732 C CA . GLN A 1 94 ? -14.795 11.381 8.012 1.00 57.75 94 GLN A CA 1
ATOM 733 C C . GLN A 1 94 ? -14.314 10.447 6.896 1.00 57.75 94 GLN A C 1
ATOM 735 O O . GLN A 1 94 ? -14.378 9.224 7.001 1.00 57.75 94 GLN A O 1
ATOM 740 N N . LEU A 1 95 ? -13.879 11.054 5.788 1.00 62.59 95 LEU A N 1
ATOM 741 C CA . LEU A 1 95 ? -13.276 10.351 4.661 1.00 62.59 95 LEU A CA 1
ATOM 742 C C . LEU A 1 95 ? -12.064 9.557 5.164 1.00 62.59 95 LEU A C 1
ATOM 744 O O . LEU A 1 95 ? -11.109 10.127 5.690 1.00 62.59 95 LEU A O 1
ATOM 748 N N . LEU A 1 96 ? -12.107 8.237 5.018 1.00 74.75 96 LEU A N 1
ATOM 749 C CA . LEU A 1 96 ? -10.994 7.386 5.405 1.00 74.75 96 LEU A CA 1
ATOM 750 C C . LEU A 1 96 ? -9.881 7.510 4.368 1.00 74.75 96 LEU A C 1
ATOM 752 O O . LEU A 1 96 ? -9.954 6.921 3.288 1.00 74.75 96 LEU A O 1
ATOM 756 N N . THR A 1 97 ? -8.853 8.284 4.700 1.00 82.38 97 THR A N 1
ATOM 757 C CA . THR A 1 97 ? -7.685 8.427 3.836 1.00 82.38 97 THR A CA 1
ATOM 758 C C . THR A 1 97 ? -6.751 7.222 3.999 1.00 82.38 97 THR A C 1
ATOM 760 O O . THR A 1 97 ? -6.591 6.701 5.110 1.00 82.38 97 THR A O 1
ATOM 763 N N . PRO A 1 98 ? -6.095 6.767 2.918 1.00 85.62 98 PRO A N 1
ATOM 764 C CA . PRO A 1 98 ? -5.080 5.714 2.999 1.00 85.62 98 PRO A CA 1
ATOM 765 C C . PRO A 1 98 ? -3.947 6.052 3.977 1.00 85.62 98 PRO A C 1
ATOM 767 O O . PRO A 1 98 ? -3.430 5.174 4.662 1.00 85.62 98 PRO A O 1
ATOM 770 N N . GLU A 1 99 ? -3.604 7.333 4.111 1.00 87.00 99 GLU A N 1
ATOM 771 C CA . GLU A 1 99 ? -2.623 7.824 5.084 1.00 87.00 99 GLU A CA 1
ATOM 772 C C . GLU A 1 99 ? -3.030 7.528 6.526 1.00 87.00 99 GLU A C 1
ATOM 774 O O . GLU A 1 99 ? -2.228 7.022 7.311 1.00 87.00 99 GLU A O 1
ATOM 779 N N . TYR A 1 100 ? -4.287 7.799 6.875 1.00 85.25 100 TYR A N 1
ATOM 780 C CA . TYR A 1 100 ? -4.787 7.544 8.218 1.00 85.25 100 TYR A CA 1
ATOM 781 C C . TYR A 1 100 ? -4.812 6.042 8.528 1.00 85.25 100 TYR A C 1
ATOM 783 O O . TYR A 1 100 ? -4.397 5.614 9.606 1.00 85.25 100 TYR A O 1
ATOM 791 N N . VAL A 1 101 ? -5.205 5.212 7.557 1.00 86.75 101 VAL A N 1
ATOM 792 C CA . VAL A 1 101 ? -5.171 3.747 7.711 1.00 86.75 101 VAL A CA 1
ATOM 793 C C . VAL A 1 101 ? -3.745 3.237 7.894 1.00 86.75 101 VAL A C 1
ATOM 795 O O . VAL A 1 101 ? -3.513 2.389 8.755 1.00 86.75 101 VAL A O 1
ATOM 798 N N . LEU A 1 102 ? -2.773 3.777 7.153 1.00 87.44 102 LEU A N 1
ATOM 799 C CA . LEU A 1 102 ? -1.357 3.460 7.357 1.00 87.44 102 LEU A CA 1
ATOM 800 C C . LEU A 1 102 ? -0.904 3.779 8.782 1.00 87.44 102 LEU A C 1
ATOM 802 O O . LEU A 1 102 ? -0.201 2.977 9.395 1.00 87.44 102 LEU A O 1
ATOM 806 N N . GLN A 1 103 ? -1.308 4.929 9.326 1.00 86.19 103 GLN A N 1
ATOM 807 C CA . GLN A 1 103 ? -0.971 5.301 10.701 1.00 86.19 103 GLN A CA 1
ATOM 808 C C . GLN A 1 103 ? -1.541 4.304 11.713 1.00 86.19 103 GLN A C 1
ATOM 810 O O . GLN A 1 103 ? -0.834 3.924 12.646 1.00 86.19 103 GLN A O 1
ATOM 815 N N . ILE A 1 104 ? -2.782 3.847 11.520 1.00 86.19 104 ILE A N 1
ATOM 816 C CA . ILE A 1 104 ? -3.384 2.804 12.360 1.00 86.19 104 ILE A CA 1
ATOM 817 C C . ILE A 1 104 ? -2.590 1.500 12.221 1.00 86.19 104 ILE A C 1
ATOM 819 O O . ILE A 1 104 ? -2.157 0.935 13.220 1.00 86.19 104 ILE A O 1
ATOM 823 N N . PHE A 1 105 ? -2.325 1.040 10.996 1.00 85.94 105 PHE A N 1
ATOM 824 C CA . PHE A 1 105 ? -1.629 -0.227 10.741 1.00 85.94 105 PHE A CA 1
ATOM 825 C C . PHE A 1 105 ? -0.195 -0.265 11.279 1.00 85.94 105 PHE A C 1
ATOM 827 O O . PHE A 1 105 ? 0.264 -1.320 11.722 1.00 85.94 105 PHE A O 1
ATOM 834 N N . ASN A 1 106 ? 0.496 0.875 11.299 1.00 85.44 106 ASN A N 1
ATOM 835 C CA . ASN A 1 106 ? 1.824 0.995 11.898 1.00 85.44 106 ASN A CA 1
ATOM 836 C C . ASN A 1 106 ? 1.797 0.915 13.430 1.00 85.44 106 ASN A C 1
ATOM 838 O O . ASN A 1 106 ? 2.775 0.472 14.027 1.00 85.44 106 ASN A O 1
ATOM 842 N N . LYS A 1 107 ? 0.686 1.309 14.064 1.00 87.19 107 LYS A N 1
ATOM 843 C CA . LYS A 1 107 ? 0.491 1.210 15.517 1.00 87.19 107 LYS A CA 1
ATOM 844 C C . LYS A 1 107 ? 0.074 -0.191 15.976 1.00 87.19 107 LYS A C 1
ATOM 846 O O . LYS A 1 107 ? 0.217 -0.489 17.157 1.00 87.19 107 LYS A O 1
ATOM 851 N N . ILE A 1 108 ? -0.418 -1.052 15.076 1.00 84.75 108 ILE A N 1
ATOM 852 C CA . ILE A 1 108 ? -0.827 -2.421 15.428 1.00 84.75 108 ILE A CA 1
ATOM 853 C C . ILE A 1 108 ? 0.401 -3.235 15.886 1.00 84.75 108 ILE A C 1
ATOM 855 O O . ILE A 1 108 ? 1.346 -3.410 15.101 1.00 84.75 108 ILE A O 1
ATOM 859 N N . PRO A 1 109 ? 0.385 -3.815 17.104 1.00 82.00 109 PRO A N 1
ATOM 860 C CA . PRO A 1 109 ? 1.473 -4.652 17.598 1.00 82.00 109 PRO A CA 1
ATOM 861 C C . PRO A 1 109 ? 1.692 -5.883 16.715 1.00 82.00 109 PRO A C 1
ATOM 863 O O . PRO A 1 109 ? 0.743 -6.543 16.284 1.00 82.00 109 PRO A O 1
ATOM 866 N N . GLN A 1 110 ? 2.953 -6.265 16.489 1.00 76.62 110 GLN A N 1
ATOM 867 C CA . GLN A 1 110 ? 3.277 -7.424 15.645 1.00 76.62 110 GLN A CA 1
ATOM 868 C C . GLN A 1 110 ? 2.687 -8.749 16.165 1.00 76.62 110 GLN A C 1
ATOM 870 O O . GLN A 1 110 ? 2.358 -9.629 15.369 1.00 76.62 110 GLN A O 1
ATOM 875 N N . SER A 1 111 ? 2.502 -8.882 17.483 1.00 75.75 111 SER A N 1
ATOM 876 C CA . SER A 1 111 ? 1.875 -10.046 18.126 1.00 75.75 111 SER A CA 1
ATOM 877 C C . SER A 1 111 ? 0.414 -10.250 17.709 1.00 75.75 111 SER A C 1
ATOM 879 O O . SER A 1 111 ? -0.061 -11.385 17.647 1.00 75.75 111 SER A O 1
ATOM 881 N N . GLU A 1 112 ? -0.295 -9.171 17.377 1.00 77.00 112 GLU A N 1
ATOM 882 C CA . GLU A 1 112 ? -1.708 -9.206 16.995 1.00 77.00 112 GLU A CA 1
ATOM 883 C C . GLU A 1 112 ? -1.911 -9.406 15.496 1.00 77.00 112 GLU A C 1
ATOM 885 O O . GLU A 1 112 ? -2.915 -9.991 15.092 1.00 77.00 112 GLU A O 1
ATOM 890 N N . LYS A 1 113 ? -0.925 -9.041 14.666 1.00 77.44 113 LYS A N 1
ATOM 891 C CA . LYS A 1 113 ? -0.984 -9.232 13.205 1.00 77.44 113 LYS A CA 1
ATOM 892 C C . LYS A 1 113 ? -1.263 -10.689 12.816 1.00 77.44 113 LYS A C 1
ATOM 894 O O . LYS A 1 113 ? -2.063 -10.945 11.918 1.00 77.44 113 LYS A O 1
ATOM 899 N N . LYS A 1 114 ? -0.681 -11.646 13.554 1.00 72.75 114 LYS A N 1
ATOM 900 C CA . LYS A 1 114 ? -0.927 -13.087 13.362 1.00 72.75 114 LYS A CA 1
ATOM 901 C C . LYS A 1 114 ? -2.356 -13.499 13.729 1.00 72.75 114 LYS A C 1
ATOM 903 O O . LYS A 1 114 ? -2.940 -14.321 13.032 1.00 72.75 114 LYS A O 1
ATOM 908 N N . LYS A 1 115 ? -2.930 -12.920 14.791 1.00 73.56 115 LYS A N 1
ATOM 909 C CA . LYS A 1 115 ? -4.301 -13.218 15.248 1.00 73.56 115 LYS A CA 1
ATOM 910 C C . LYS A 1 115 ? -5.360 -12.669 14.294 1.00 73.56 115 LYS A C 1
ATOM 912 O O . LYS A 1 115 ? -6.396 -13.291 14.111 1.00 73.56 115 LYS A O 1
ATOM 917 N N . ILE A 1 116 ? -5.071 -11.533 13.662 1.00 75.38 116 ILE A N 1
ATOM 918 C CA . ILE A 1 116 ? -5.948 -10.886 12.677 1.00 75.38 116 ILE A CA 1
ATOM 919 C C . ILE A 1 116 ? -5.895 -11.616 11.312 1.00 75.38 116 ILE A C 1
ATOM 921 O O . ILE A 1 116 ? -6.690 -11.333 10.421 1.00 75.38 116 ILE A O 1
ATOM 925 N N . GLY A 1 117 ? -5.002 -12.601 11.137 1.00 68.56 117 GLY A N 1
ATOM 926 C CA . GLY A 1 117 ? -4.914 -13.404 9.911 1.00 68.56 117 GLY A CA 1
ATOM 927 C C . GLY A 1 117 ? -4.207 -12.695 8.752 1.00 68.56 117 GLY A C 1
ATOM 928 O O . GLY A 1 117 ? -4.361 -13.087 7.594 1.00 68.56 117 GLY A O 1
ATOM 929 N N . ILE A 1 118 ? -3.420 -11.659 9.046 1.00 71.06 118 ILE A N 1
ATOM 930 C CA . ILE A 1 118 ? -2.674 -10.904 8.040 1.00 71.06 118 ILE A CA 1
ATOM 931 C C . ILE A 1 118 ? -1.432 -11.722 7.662 1.00 71.06 118 ILE A C 1
ATOM 933 O O . ILE A 1 118 ? -0.511 -11.877 8.463 1.00 71.06 118 ILE A O 1
ATOM 937 N N . LYS A 1 119 ? -1.435 -12.298 6.451 1.00 62.19 119 LYS A N 1
ATOM 938 C CA . LYS A 1 119 ? -0.340 -13.143 5.936 1.00 62.19 119 LYS A CA 1
ATOM 939 C C . LYS A 1 119 ? 0.870 -12.334 5.447 1.00 62.19 119 LYS A C 1
ATOM 941 O O . LYS A 1 119 ? 1.988 -12.831 5.509 1.00 62.19 119 LYS A O 1
ATOM 946 N N . SER A 1 120 ? 0.636 -11.120 4.951 1.00 65.88 120 SER A N 1
ATOM 947 C CA . SER A 1 120 ? 1.640 -10.179 4.433 1.00 65.88 120 SER A CA 1
ATOM 948 C C . SER A 1 120 ? 1.831 -8.985 5.374 1.00 65.88 120 SER A C 1
ATOM 950 O O . SER A 1 120 ? 1.147 -8.867 6.393 1.00 65.88 120 SER A O 1
ATOM 952 N N . ASN A 1 121 ? 2.769 -8.085 5.072 1.00 72.81 121 ASN A N 1
ATOM 953 C CA . ASN A 1 121 ? 2.897 -6.860 5.849 1.00 72.81 121 ASN A CA 1
ATOM 954 C C . ASN A 1 121 ? 1.658 -5.982 5.595 1.00 72.81 121 ASN A C 1
ATOM 956 O O . ASN A 1 121 ? 1.277 -5.749 4.451 1.00 72.81 121 ASN A O 1
ATOM 960 N N . CYS A 1 122 ? 0.999 -5.495 6.651 1.00 71.50 122 CYS A N 1
ATOM 961 C CA . CYS A 1 122 ? -0.237 -4.705 6.531 1.00 71.50 122 CYS A CA 1
ATOM 962 C C . CYS A 1 122 ? -0.041 -3.441 5.674 1.00 71.50 122 CYS A C 1
ATOM 964 O O . CYS A 1 122 ? -0.994 -2.914 5.108 1.00 71.50 122 CYS A O 1
ATOM 966 N N . THR A 1 123 ? 1.201 -2.961 5.583 1.00 74.94 123 THR A N 1
ATOM 967 C CA . THR A 1 123 ? 1.603 -1.821 4.757 1.00 74.94 123 THR A CA 1
ATOM 968 C C . THR A 1 123 ? 1.484 -2.096 3.261 1.00 74.94 123 THR A C 1
ATOM 970 O O . THR A 1 123 ? 1.212 -1.163 2.518 1.00 74.94 123 THR A O 1
ATOM 973 N N . ASP A 1 124 ? 1.604 -3.352 2.820 1.00 81.44 124 ASP A N 1
ATOM 974 C CA . ASP A 1 124 ? 1.568 -3.732 1.396 1.00 81.44 124 ASP A CA 1
ATOM 975 C C . ASP A 1 124 ? 0.156 -3.607 0.802 1.00 81.44 124 ASP A C 1
ATOM 977 O O . ASP A 1 124 ? -0.037 -3.578 -0.412 1.00 81.44 124 ASP A O 1
ATOM 981 N N . MET A 1 125 ? -0.857 -3.498 1.666 1.00 85.94 125 MET A N 1
ATOM 982 C CA . MET A 1 125 ? -2.241 -3.240 1.272 1.00 85.94 125 MET A CA 1
ATOM 983 C C . MET A 1 125 ? -2.450 -1.799 0.779 1.00 85.94 125 MET A C 1
ATOM 985 O O . MET A 1 125 ? -3.510 -1.479 0.231 1.00 85.94 125 MET A O 1
ATOM 989 N N . ILE A 1 126 ? -1.463 -0.925 0.991 1.00 89.38 126 ILE A N 1
ATOM 990 C CA . ILE A 1 126 ? -1.504 0.486 0.629 1.00 89.38 126 ILE A CA 1
ATOM 991 C C . ILE A 1 126 ? -0.308 0.789 -0.271 1.00 89.38 126 ILE A C 1
ATOM 993 O O . ILE A 1 126 ? 0.852 0.737 0.132 1.00 89.38 126 ILE A O 1
ATOM 997 N N . ILE A 1 127 ? -0.613 1.111 -1.521 1.00 91.00 127 ILE A N 1
ATOM 998 C CA . ILE A 1 127 ? 0.364 1.330 -2.576 1.00 91.00 127 ILE A CA 1
ATOM 999 C C . ILE A 1 127 ? 0.922 2.743 -2.432 1.00 91.00 127 ILE A C 1
ATOM 1001 O O . ILE A 1 127 ? 0.181 3.721 -2.518 1.00 91.00 127 ILE A O 1
ATOM 1005 N N . LYS A 1 128 ? 2.238 2.840 -2.243 1.00 91.06 128 LYS A N 1
ATOM 1006 C CA . LYS A 1 128 ? 3.007 4.093 -2.359 1.00 91.06 128 LYS A CA 1
ATOM 1007 C C . LYS A 1 128 ? 3.862 4.146 -3.617 1.00 91.06 128 LYS A C 1
ATOM 1009 O O . LYS A 1 128 ? 4.206 5.223 -4.082 1.00 91.06 128 LYS A O 1
ATOM 1014 N N . THR A 1 129 ? 4.199 2.982 -4.157 1.00 91.62 129 THR A N 1
ATOM 1015 C CA . THR A 1 129 ? 5.098 2.852 -5.294 1.00 91.62 129 THR A CA 1
ATOM 1016 C C . THR A 1 129 ? 4.493 1.861 -6.274 1.00 91.62 129 THR A C 1
ATOM 1018 O O . THR A 1 129 ? 4.165 0.737 -5.895 1.00 91.62 129 THR A O 1
ATOM 1021 N N . LEU A 1 130 ? 4.322 2.285 -7.523 1.00 91.31 130 LEU A N 1
ATOM 1022 C CA . LEU A 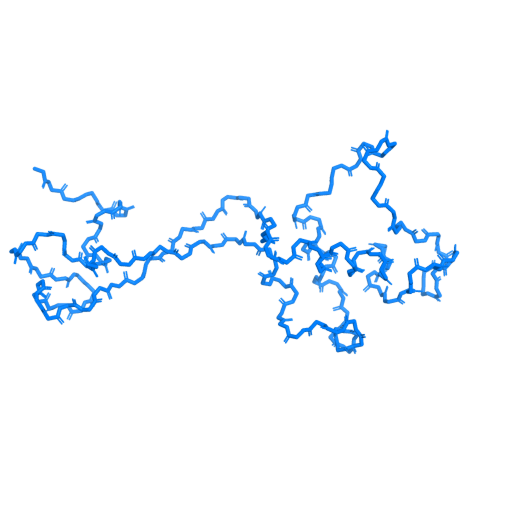1 130 ? 3.884 1.428 -8.617 1.00 91.31 130 LEU A CA 1
ATOM 1023 C C . LEU A 1 130 ? 5.106 0.909 -9.359 1.00 91.31 130 LEU A C 1
ATOM 1025 O O . LEU A 1 130 ? 5.959 1.691 -9.769 1.00 91.31 130 LEU A O 1
ATOM 1029 N N . ILE A 1 131 ? 5.179 -0.403 -9.540 1.00 91.44 131 ILE A N 1
ATOM 1030 C CA . ILE A 1 131 ? 6.213 -1.014 -10.370 1.00 91.44 131 ILE A CA 1
ATOM 1031 C C . ILE A 1 131 ? 5.837 -0.805 -11.832 1.00 91.44 131 ILE A C 1
ATOM 1033 O O . ILE A 1 131 ? 4.714 -1.104 -12.239 1.00 91.44 131 ILE A O 1
ATOM 1037 N N . VAL A 1 132 ? 6.784 -0.290 -12.611 1.00 90.31 132 VAL A N 1
ATOM 1038 C CA . VAL A 1 132 ? 6.621 -0.087 -14.047 1.00 90.31 132 VAL A CA 1
ATOM 1039 C C . VAL A 1 132 ? 7.348 -1.220 -14.765 1.00 90.31 132 VAL A C 1
ATOM 1041 O O . VAL A 1 132 ? 8.531 -1.450 -14.485 1.00 90.31 132 VAL A O 1
ATOM 1044 N N . PRO A 1 133 ? 6.665 -1.957 -15.655 1.00 89.19 133 PRO A N 1
ATOM 1045 C CA . PRO A 1 133 ? 7.301 -3.016 -16.420 1.00 89.19 133 PRO A CA 1
ATOM 1046 C C . PRO A 1 133 ? 8.416 -2.457 -17.316 1.00 89.19 133 PRO A C 1
ATOM 1048 O O . PRO A 1 133 ? 8.403 -1.269 -17.650 1.00 89.19 133 PRO A O 1
ATOM 1051 N N . PRO A 1 134 ? 9.386 -3.298 -17.703 1.00 86.25 134 PRO A N 1
ATOM 1052 C CA . PRO A 1 134 ? 10.446 -2.881 -18.608 1.00 86.25 134 PRO A CA 1
ATOM 1053 C C . PRO A 1 134 ? 9.898 -2.446 -19.971 1.00 86.25 134 PRO A C 1
ATOM 1055 O O . PRO A 1 134 ? 8.844 -2.904 -20.407 1.00 86.25 134 PRO A O 1
ATOM 1058 N N . CYS A 1 135 ? 10.657 -1.599 -20.670 1.00 75.38 135 CYS A N 1
ATOM 1059 C CA . CYS A 1 135 ? 10.336 -1.211 -22.051 1.00 75.38 135 CYS A CA 1
ATOM 1060 C C . CYS A 1 135 ? 10.547 -2.352 -23.059 1.00 75.38 135 CYS A C 1
ATOM 1062 O O . CYS A 1 135 ? 9.976 -2.324 -24.145 1.00 75.38 135 CYS A O 1
ATOM 1064 N N . SER A 1 136 ? 11.385 -3.328 -22.709 1.00 66.94 136 SER A N 1
ATOM 1065 C CA . SER A 1 136 ? 11.677 -4.514 -23.510 1.00 66.94 136 SER A CA 1
ATOM 1066 C C . SER A 1 136 ? 10.676 -5.621 -23.162 1.00 66.94 136 SER A C 1
ATOM 1068 O O . SER A 1 136 ? 10.937 -6.413 -22.258 1.00 66.94 136 SER A O 1
ATOM 1070 N N . ILE A 1 137 ? 9.516 -5.648 -23.823 1.00 55.31 137 ILE A N 1
ATOM 1071 C CA . ILE A 1 137 ? 8.578 -6.785 -23.806 1.00 55.31 137 ILE A CA 1
ATOM 1072 C C . ILE A 1 137 ? 8.288 -7.190 -25.245 1.00 55.31 137 ILE A C 1
ATOM 1074 O O . ILE A 1 137 ? 8.002 -6.279 -26.054 1.00 55.31 137 ILE A O 1
#